Protein AF-A0A376UAJ8-F1 (afdb_monomer)

Structure (mmCIF, N/CA/C/O backbone):
data_AF-A0A376UAJ8-F1
#
_entry.id   AF-A0A376UAJ8-F1
#
loop_
_atom_site.group_PDB
_atom_site.id
_atom_site.type_symbol
_atom_site.label_atom_id
_atom_site.label_alt_id
_at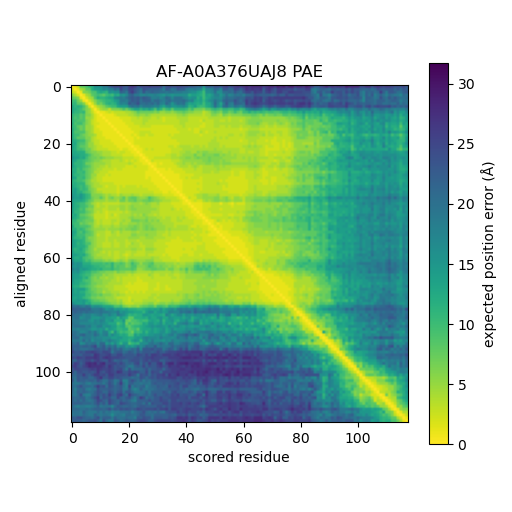om_site.label_comp_id
_atom_site.label_asym_id
_atom_site.label_entity_id
_atom_site.label_seq_id
_atom_site.pdbx_PDB_ins_code
_atom_site.Cartn_x
_atom_site.Cartn_y
_atom_site.Cartn_z
_atom_site.occupancy
_atom_site.B_iso_or_equiv
_atom_site.auth_seq_id
_atom_site.auth_comp_id
_atom_site.auth_asym_id
_atom_site.auth_atom_id
_atom_site.pdbx_PDB_model_num
ATOM 1 N N . MET A 1 1 ? 12.108 -5.835 29.424 1.00 43.59 1 MET A N 1
ATOM 2 C CA . MET A 1 1 ? 11.947 -4.917 28.278 1.00 43.59 1 MET A CA 1
ATOM 3 C C . MET A 1 1 ? 11.762 -5.773 27.038 1.00 43.59 1 MET A C 1
ATOM 5 O O . MET A 1 1 ? 12.721 -6.396 26.606 1.00 43.59 1 MET A O 1
ATOM 9 N N . THR A 1 2 ? 10.532 -5.913 26.546 1.00 51.00 2 THR A N 1
ATOM 10 C CA . THR A 1 2 ? 10.246 -6.609 25.284 1.00 51.00 2 THR A CA 1
ATOM 11 C C . THR A 1 2 ? 10.736 -5.750 24.121 1.00 51.00 2 THR A C 1
ATOM 13 O O . THR A 1 2 ? 10.538 -4.535 24.104 1.00 51.00 2 THR A O 1
ATOM 16 N N . HIS A 1 3 ? 11.453 -6.364 23.182 1.00 58.31 3 HIS A N 1
ATOM 17 C CA . HIS A 1 3 ? 11.981 -5.677 22.005 1.00 58.31 3 HIS A CA 1
ATOM 18 C C . HIS A 1 3 ? 10.817 -5.189 21.125 1.00 58.31 3 HIS A C 1
ATOM 20 O O . HIS A 1 3 ? 9.810 -5.885 21.029 1.00 58.31 3 HIS A O 1
ATOM 26 N N . PHE A 1 4 ? 10.931 -4.031 20.463 1.00 59.00 4 PHE A N 1
ATOM 27 C CA . PHE A 1 4 ? 9.814 -3.448 19.694 1.00 59.00 4 PHE A CA 1
ATOM 28 C C . PHE A 1 4 ? 9.286 -4.390 18.592 1.00 59.00 4 PHE A C 1
ATOM 30 O O . PHE A 1 4 ? 8.098 -4.414 18.301 1.00 59.00 4 PHE A O 1
ATOM 37 N N . SER A 1 5 ? 10.157 -5.240 18.039 1.00 58.47 5 SER A N 1
ATOM 38 C CA . SER A 1 5 ? 9.786 -6.257 17.045 1.00 58.47 5 SER A CA 1
ATOM 39 C C . SER A 1 5 ? 8.987 -7.439 17.615 1.00 58.47 5 SER A C 1
ATOM 41 O O . SER A 1 5 ? 8.560 -8.297 16.849 1.00 58.47 5 SER A O 1
ATOM 43 N N . GLN A 1 6 ? 8.869 -7.537 18.942 1.00 55.03 6 GLN A N 1
ATOM 44 C CA . GLN A 1 6 ? 8.056 -8.523 19.665 1.00 55.03 6 GLN A CA 1
ATOM 45 C C . GLN A 1 6 ? 6.766 -7.908 20.223 1.00 55.03 6 GLN A C 1
ATOM 47 O O . GLN A 1 6 ? 6.043 -8.586 20.945 1.00 55.03 6 GLN A O 1
ATOM 52 N N . GLN A 1 7 ? 6.495 -6.632 19.934 1.00 56.50 7 GLN A N 1
ATOM 53 C CA . GLN A 1 7 ? 5.205 -6.027 20.243 1.00 56.50 7 GLN A CA 1
ATOM 54 C C . GLN A 1 7 ? 4.160 -6.543 19.252 1.00 56.50 7 GLN A C 1
ATOM 56 O O . GLN A 1 7 ? 4.464 -6.781 18.075 1.00 56.50 7 GLN A O 1
ATOM 61 N N . ASP A 1 8 ? 2.953 -6.760 19.764 1.00 63.88 8 ASP A N 1
ATOM 62 C CA . ASP A 1 8 ? 1.865 -7.425 19.059 1.00 63.88 8 ASP A CA 1
ATOM 63 C C . ASP A 1 8 ? 1.623 -6.797 17.677 1.00 63.88 8 ASP A C 1
ATOM 65 O O . ASP A 1 8 ? 1.594 -5.580 17.507 1.00 63.88 8 ASP A O 1
ATOM 69 N N . ASN A 1 9 ? 1.501 -7.658 16.666 1.00 71.81 9 ASN A N 1
ATOM 70 C CA . ASN A 1 9 ? 1.192 -7.333 15.269 1.00 71.81 9 ASN A CA 1
ATOM 71 C C . ASN A 1 9 ? 2.216 -6.512 14.461 1.00 71.81 9 ASN A C 1
ATOM 73 O O . ASN A 1 9 ? 1.936 -6.206 13.300 1.00 71.81 9 ASN A O 1
ATOM 77 N N . PHE A 1 10 ? 3.433 -6.247 14.959 1.00 75.44 10 PHE A N 1
ATOM 78 C CA . PHE A 1 10 ? 4.470 -5.581 14.146 1.00 75.44 10 PHE A CA 1
ATOM 79 C C . PHE A 1 10 ? 4.778 -6.333 12.838 1.00 75.44 10 PHE A C 1
ATOM 81 O O . PHE A 1 10 ? 4.844 -5.738 11.762 1.00 75.44 10 PHE A O 1
ATOM 88 N N . SER A 1 11 ? 4.938 -7.658 12.910 1.00 78.81 11 SER A N 1
ATOM 89 C CA . SER A 1 11 ? 5.218 -8.492 11.735 1.00 78.81 11 SER A CA 1
ATOM 90 C C . SER A 1 11 ? 4.059 -8.502 10.736 1.00 78.81 11 SER A C 1
ATOM 92 O O . SER A 1 11 ? 4.295 -8.553 9.531 1.00 78.81 11 SER A O 1
ATOM 94 N N . VAL A 1 12 ? 2.819 -8.418 11.222 1.00 83.38 12 VAL A N 1
ATOM 95 C CA . VAL A 1 12 ? 1.616 -8.338 10.388 1.00 83.38 12 VAL A CA 1
ATOM 96 C C . VAL A 1 12 ? 1.590 -7.000 9.660 1.00 83.38 12 VAL A C 1
ATOM 98 O O . VAL A 1 12 ? 1.544 -6.990 8.433 1.00 83.38 12 VAL A O 1
ATOM 101 N N . ALA A 1 13 ? 1.734 -5.887 10.385 1.00 84.94 13 ALA A N 1
ATOM 102 C CA . ALA A 1 13 ? 1.772 -4.551 9.795 1.00 84.94 13 ALA A CA 1
ATOM 103 C C . ALA A 1 13 ? 2.893 -4.418 8.749 1.00 84.94 13 ALA A C 1
ATOM 105 O O . ALA A 1 13 ? 2.662 -3.928 7.646 1.00 84.94 13 ALA A O 1
ATOM 106 N N . ALA A 1 14 ? 4.091 -4.935 9.046 1.00 81.69 14 ALA A N 1
ATOM 107 C CA . ALA A 1 14 ? 5.214 -4.920 8.111 1.00 81.69 14 ALA A CA 1
ATOM 108 C C . ALA A 1 14 ? 4.939 -5.736 6.837 1.00 81.69 14 ALA A C 1
ATOM 110 O O . ALA A 1 14 ? 5.307 -5.307 5.745 1.00 81.69 14 ALA A O 1
ATOM 111 N N . ARG A 1 15 ? 4.280 -6.897 6.951 1.00 84.81 15 ARG A N 1
ATOM 112 C CA . ARG A 1 15 ? 3.907 -7.723 5.792 1.00 84.81 15 ARG A CA 1
ATOM 113 C C . ARG A 1 15 ? 2.824 -7.066 4.946 1.00 84.81 15 ARG A C 1
ATOM 115 O O . ARG A 1 15 ? 2.937 -7.099 3.727 1.00 84.81 15 ARG A O 1
ATOM 122 N N . VAL A 1 16 ? 1.813 -6.469 5.578 1.00 87.44 16 VAL A N 1
ATOM 123 C CA . VAL A 1 16 ? 0.732 -5.766 4.874 1.00 87.44 16 VAL A CA 1
ATOM 124 C C . VAL A 1 16 ? 1.295 -4.576 4.102 1.00 87.44 16 VAL A C 1
ATOM 126 O O . VAL A 1 16 ? 1.092 -4.484 2.895 1.00 87.44 16 VAL A O 1
ATOM 129 N N . LEU A 1 17 ? 2.077 -3.719 4.764 1.00 86.62 17 LEU A N 1
ATOM 130 C CA . LEU A 1 17 ? 2.735 -2.588 4.107 1.00 86.62 17 LEU A CA 1
ATOM 131 C C . LEU A 1 17 ? 3.691 -3.060 3.007 1.00 86.62 17 LEU A C 1
ATOM 133 O O . LEU A 1 17 ? 3.649 -2.545 1.897 1.00 86.62 17 LEU A O 1
ATOM 137 N N . GLY A 1 18 ? 4.517 -4.071 3.278 1.00 85.00 18 GLY A N 1
ATOM 138 C CA . GLY A 1 18 ? 5.445 -4.611 2.286 1.00 85.00 18 GLY A CA 1
ATOM 139 C C . GLY A 1 18 ? 4.737 -5.125 1.033 1.00 85.00 18 GLY A C 1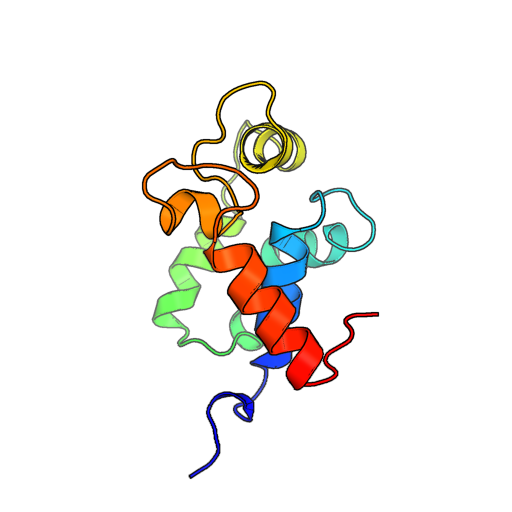
ATOM 140 O O . GLY A 1 18 ? 5.169 -4.825 -0.074 1.00 85.00 18 GLY A O 1
ATOM 141 N N . ALA A 1 19 ? 3.627 -5.847 1.194 1.00 86.69 19 ALA A N 1
ATOM 142 C CA . ALA A 1 19 ? 2.853 -6.355 0.068 1.00 86.69 19 ALA A CA 1
ATOM 143 C C . ALA A 1 19 ? 2.207 -5.226 -0.748 1.00 86.69 19 ALA A C 1
ATOM 145 O O . ALA A 1 19 ? 2.303 -5.241 -1.971 1.00 86.69 19 ALA A O 1
ATOM 146 N N . LEU A 1 20 ? 1.620 -4.223 -0.087 1.00 86.75 20 LEU A N 1
ATOM 147 C CA . LEU A 1 20 ? 0.959 -3.092 -0.750 1.00 86.75 20 LEU A CA 1
ATOM 148 C C . LEU A 1 20 ? 1.920 -2.172 -1.506 1.00 86.75 20 LEU A C 1
ATOM 150 O O . LEU A 1 20 ? 1.493 -1.504 -2.437 1.00 86.75 20 LEU A O 1
ATOM 154 N N . PHE A 1 21 ? 3.193 -2.117 -1.106 1.00 84.12 21 PHE A N 1
ATOM 155 C CA . PHE A 1 21 ? 4.234 -1.344 -1.794 1.00 84.12 21 PHE A CA 1
ATOM 156 C C . PHE A 1 21 ? 5.013 -2.153 -2.838 1.00 84.12 21 PHE A C 1
ATOM 158 O O . PHE A 1 21 ? 5.767 -1.564 -3.610 1.00 84.12 21 PHE A O 1
ATOM 165 N N . TYR A 1 22 ? 4.868 -3.482 -2.865 1.00 83.94 22 TYR A N 1
ATOM 166 C CA . TYR A 1 22 ? 5.604 -4.354 -3.785 1.00 83.94 22 TYR A CA 1
ATOM 167 C C . TYR A 1 22 ? 4.733 -4.910 -4.915 1.00 83.94 22 TYR A C 1
ATOM 169 O O . TYR A 1 22 ? 5.177 -4.972 -6.060 1.00 83.94 22 TYR A O 1
ATOM 177 N N . TYR A 1 23 ? 3.496 -5.299 -4.610 1.00 85.75 23 TYR A N 1
ATOM 178 C CA . TYR A 1 23 ? 2.587 -5.907 -5.573 1.00 85.75 23 TYR A CA 1
ATOM 179 C C . TYR A 1 23 ? 1.538 -4.911 -6.065 1.00 85.75 23 TYR A C 1
ATOM 181 O O . TYR A 1 23 ? 1.037 -4.083 -5.308 1.00 85.75 23 TYR A O 1
ATOM 189 N N . ALA A 1 24 ? 1.152 -5.048 -7.336 1.00 86.31 24 ALA A N 1
ATOM 190 C CA . ALA A 1 24 ? 0.057 -4.272 -7.905 1.00 86.31 24 ALA A CA 1
ATOM 191 C C . ALA A 1 24 ? -1.248 -4.516 -7.123 1.00 86.31 24 ALA A C 1
ATOM 193 O O . ALA A 1 24 ? -1.502 -5.653 -6.725 1.00 86.31 24 ALA A O 1
ATOM 194 N N . PRO A 1 25 ? -2.115 -3.506 -6.948 1.00 86.75 25 PRO A N 1
ATOM 195 C CA . PRO A 1 25 ? -3.318 -3.619 -6.11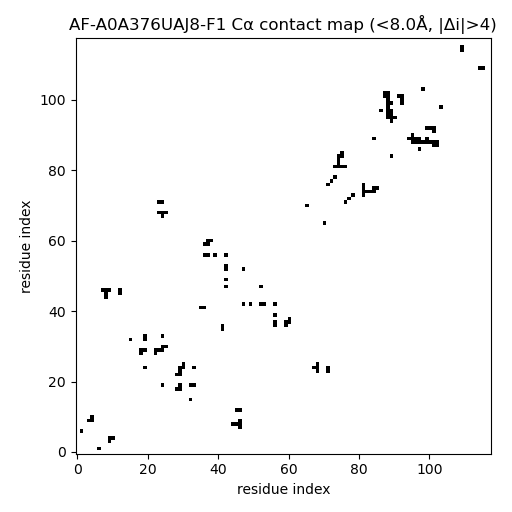8 1.00 86.75 25 PRO A CA 1
ATOM 196 C C . PRO A 1 25 ? -4.334 -4.655 -6.627 1.00 86.75 25 PRO A C 1
ATOM 198 O O . PRO A 1 25 ? -5.159 -5.120 -5.852 1.00 86.75 25 PRO A O 1
ATOM 201 N N . GLU A 1 26 ? -4.262 -5.044 -7.903 1.00 87.31 26 GLU A N 1
ATOM 202 C CA . GLU A 1 26 ? -5.110 -6.082 -8.517 1.00 87.31 26 GLU A CA 1
ATOM 203 C C . GLU A 1 26 ? -4.483 -7.488 -8.486 1.00 87.31 26 GLU A C 1
ATOM 205 O O . GLU A 1 26 ? -5.072 -8.452 -8.973 1.00 87.31 26 GLU A O 1
ATOM 210 N N . SER A 1 27 ? -3.278 -7.624 -7.931 1.00 88.06 27 SER A N 1
ATOM 211 C CA . SER A 1 27 ? -2.623 -8.923 -7.755 1.00 88.06 27 SER A CA 1
ATOM 212 C C . SER A 1 27 ? -3.349 -9.788 -6.721 1.00 88.06 27 SER A C 1
ATOM 214 O O . SER A 1 27 ? -4.043 -9.282 -5.835 1.00 88.06 27 SER A O 1
ATOM 216 N N . ALA A 1 28 ? -3.146 -11.105 -6.795 1.00 87.69 28 ALA A N 1
ATOM 217 C CA . ALA A 1 28 ? -3.724 -12.044 -5.835 1.00 87.69 28 ALA A CA 1
ATOM 218 C C . ALA A 1 28 ? -3.234 -11.780 -4.398 1.00 87.69 28 ALA A C 1
ATOM 220 O O . ALA A 1 28 ? -3.947 -12.050 -3.433 1.00 87.69 28 ALA A O 1
ATOM 221 N N . GLU A 1 29 ? -2.027 -11.235 -4.263 1.00 85.88 29 GLU A N 1
ATOM 222 C CA . GLU A 1 29 ? -1.359 -10.954 -3.002 1.00 85.88 29 GLU A CA 1
ATOM 223 C C . GLU A 1 29 ? -1.861 -9.658 -2.346 1.00 85.88 29 GLU A C 1
ATOM 225 O O . GLU A 1 29 ? -2.025 -9.622 -1.125 1.00 85.88 29 GLU A O 1
ATOM 230 N N . ALA A 1 30 ? -2.113 -8.599 -3.128 1.00 88.44 30 ALA A N 1
ATOM 231 C CA . ALA A 1 30 ? -2.491 -7.285 -2.598 1.00 88.44 30 ALA A CA 1
ATOM 232 C C . ALA A 1 30 ? -4.000 -7.011 -2.614 1.00 88.44 30 ALA A C 1
ATOM 234 O O . ALA A 1 30 ? -4.477 -6.310 -1.723 1.00 88.44 30 ALA A O 1
ATOM 235 N N . ALA A 1 31 ? -4.770 -7.570 -3.553 1.00 88.62 31 ALA A N 1
ATOM 236 C CA . ALA A 1 31 ? -6.204 -7.282 -3.663 1.00 88.62 31 ALA A CA 1
ATOM 237 C C . ALA A 1 31 ? -6.998 -7.551 -2.364 1.00 88.62 31 ALA A C 1
ATOM 239 O O . ALA A 1 31 ? -7.800 -6.695 -1.976 1.00 88.62 31 ALA A O 1
ATOM 240 N N . PRO A 1 32 ? -6.759 -8.654 -1.618 1.00 90.00 32 PRO A N 1
ATOM 241 C CA . PRO A 1 32 ? -7.427 -8.872 -0.334 1.00 90.00 32 PRO A CA 1
ATOM 242 C C . PRO A 1 32 ? -7.048 -7.823 0.719 1.00 90.00 32 PRO A C 1
ATOM 244 O O . PRO A 1 32 ? -7.876 -7.445 1.542 1.00 90.00 32 PRO A O 1
ATOM 247 N N . LEU A 1 33 ? -5.804 -7.337 0.690 1.00 89.25 33 LEU A N 1
ATOM 248 C CA . LEU A 1 33 ? -5.312 -6.327 1.627 1.00 89.25 33 LEU A CA 1
ATOM 249 C C . LEU A 1 33 ? -5.920 -4.956 1.334 1.00 89.25 33 LEU A C 1
ATOM 251 O O . LEU A 1 33 ? -6.334 -4.267 2.262 1.00 89.25 33 LEU A O 1
ATOM 255 N N . VAL A 1 34 ? -6.021 -4.591 0.052 1.00 89.44 34 VAL A N 1
ATOM 256 C CA . VAL A 1 34 ? -6.710 -3.370 -0.383 1.00 89.44 34 VAL A CA 1
ATOM 257 C C . VAL A 1 34 ? -8.159 -3.397 0.102 1.00 89.44 34 VAL A C 1
ATOM 259 O O . VAL A 1 34 ? -8.593 -2.445 0.738 1.00 89.44 34 VAL A O 1
ATOM 262 N N . ALA A 1 35 ? -8.871 -4.512 -0.098 1.00 90.12 35 ALA A N 1
ATOM 263 C CA . ALA A 1 35 ? -10.261 -4.656 0.336 1.00 90.12 35 ALA A CA 1
ATOM 264 C C . ALA A 1 35 ? -10.442 -4.468 1.855 1.00 90.12 35 ALA A C 1
ATOM 266 O O . ALA A 1 35 ? -11.390 -3.809 2.291 1.00 90.12 35 ALA A O 1
ATOM 267 N N . VAL A 1 36 ? -9.524 -5.014 2.662 1.00 91.06 36 VAL A N 1
ATOM 268 C CA . VAL A 1 36 ? -9.539 -4.859 4.125 1.00 91.06 36 VAL A CA 1
ATOM 269 C C . VAL A 1 36 ? -9.296 -3.407 4.538 1.00 91.06 36 VAL A C 1
ATOM 271 O O . VAL A 1 36 ? -10.014 -2.907 5.397 1.00 91.06 36 VAL A O 1
ATOM 274 N N . LEU A 1 37 ? -8.338 -2.711 3.918 1.00 88.88 37 LEU A N 1
ATOM 275 C CA . LEU A 1 37 ? -8.025 -1.315 4.254 1.00 88.88 37 LEU A CA 1
ATOM 276 C C . LEU A 1 37 ? -9.105 -0.321 3.811 1.00 88.88 37 LEU A C 1
ATOM 278 O O . LEU A 1 37 ? -9.248 0.739 4.415 1.00 88.88 37 LEU A O 1
ATOM 282 N N . THR A 1 38 ? -9.878 -0.665 2.780 1.00 89.44 38 THR A N 1
ATOM 283 C CA . THR A 1 38 ? -11.054 0.105 2.347 1.00 89.44 38 THR A CA 1
ATOM 284 C C . THR A 1 38 ? -12.327 -0.238 3.128 1.00 89.44 38 THR A C 1
ATOM 286 O O . THR A 1 38 ? -13.372 0.346 2.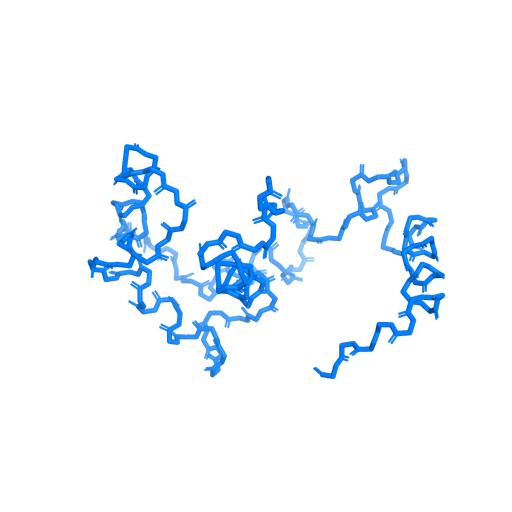865 1.00 89.44 38 THR A O 1
ATOM 289 N N . SER A 1 39 ? -12.267 -1.196 4.056 1.00 88.69 39 SER A N 1
ATOM 290 C CA . SER A 1 39 ? -13.380 -1.565 4.942 1.00 88.69 39 SER A CA 1
ATOM 291 C C . SER A 1 39 ? -13.188 -0.956 6.335 1.00 88.69 39 SER A C 1
ATOM 293 O O . SER A 1 39 ? -12.109 -0.466 6.652 1.00 88.69 39 SER A O 1
ATOM 295 N N . ASP A 1 40 ? -14.217 -0.990 7.180 1.00 85.44 40 ASP A N 1
ATOM 296 C CA . ASP A 1 40 ? -14.096 -0.585 8.588 1.00 85.44 40 ASP A CA 1
ATOM 297 C C . ASP A 1 40 ? -13.496 -1.713 9.450 1.00 85.44 40 ASP A C 1
ATOM 299 O O . ASP A 1 40 ? -13.740 -2.899 9.199 1.00 85.44 40 ASP A O 1
ATOM 303 N N . GLY A 1 41 ? -12.753 -1.360 10.504 1.00 85.12 41 GLY A N 1
ATOM 304 C CA . GLY A 1 41 ? -12.321 -2.286 11.556 1.00 85.12 41 GLY A CA 1
ATOM 305 C C . GLY A 1 41 ? -10.919 -2.883 11.398 1.00 85.12 41 GLY A C 1
ATOM 306 O O . GLY A 1 41 ? -10.508 -3.691 12.233 1.00 85.12 41 GLY A O 1
ATOM 307 N N . TRP A 1 42 ? -10.145 -2.509 10.376 1.00 87.88 42 TRP A N 1
ATOM 308 C CA . TRP A 1 42 ? -8.738 -2.930 10.274 1.00 87.88 42 TRP A CA 1
ATOM 309 C C . TRP A 1 42 ? -7.848 -2.220 11.305 1.00 87.88 42 TRP A C 1
ATOM 311 O O . TRP A 1 42 ? -6.832 -2.767 11.742 1.00 87.88 42 TRP A O 1
ATOM 321 N N . GL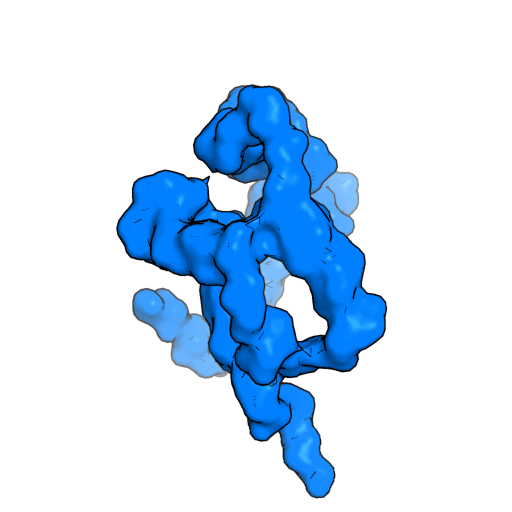U A 1 43 ? -8.251 -1.028 11.742 1.00 87.31 43 GLU A N 1
ATOM 322 C CA . GLU A 1 43 ? -7.566 -0.199 12.725 1.00 87.31 43 GLU A CA 1
ATOM 323 C C . GLU A 1 43 ? -7.424 -0.892 14.087 1.00 87.31 43 GLU A C 1
ATOM 325 O O . GLU A 1 43 ? -6.444 -0.656 14.788 1.00 87.31 43 GLU A O 1
ATOM 330 N N . THR A 1 44 ? -8.321 -1.826 14.436 1.00 85.88 44 THR A N 1
ATOM 331 C CA . THR A 1 44 ? -8.235 -2.585 15.697 1.00 85.88 44 THR A CA 1
ATOM 332 C C . THR A 1 44 ? -7.080 -3.583 15.710 1.00 85.88 44 THR A C 1
ATOM 334 O O . THR A 1 44 ? -6.648 -4.021 16.773 1.00 85.88 44 THR A O 1
ATOM 337 N N . GLN A 1 45 ? -6.613 -4.003 14.531 1.00 84.19 45 GLN A N 1
ATOM 338 C CA . GLN A 1 45 ? -5.510 -4.955 14.383 1.00 84.19 45 GLN A CA 1
ATOM 339 C C . GLN A 1 45 ? -4.168 -4.250 14.169 1.00 84.19 45 GLN A C 1
ATOM 341 O O . GLN A 1 45 ? -3.117 -4.896 14.241 1.00 84.19 45 GLN A O 1
ATOM 346 N N . TRP A 1 46 ? -4.190 -2.941 13.907 1.00 86.00 46 TRP A N 1
ATOM 347 C CA . TRP A 1 46 ? -2.999 -2.174 13.590 1.00 86.00 46 TRP A CA 1
ATOM 348 C C . TRP A 1 46 ? -2.285 -1.699 14.864 1.00 86.00 46 TRP A C 1
ATOM 350 O O . TRP A 1 46 ? -2.928 -1.162 15.763 1.00 86.00 46 TRP A O 1
ATOM 360 N N . PRO A 1 47 ? -0.949 -1.837 14.964 1.00 86.31 47 PRO A N 1
ATOM 361 C CA . PRO A 1 47 ? -0.198 -1.488 16.170 1.00 86.31 47 PRO A CA 1
ATOM 362 C C . PRO A 1 47 ? 0.077 0.027 16.272 1.00 86.31 47 PRO A C 1
ATOM 364 O O . PRO A 1 47 ? 1.216 0.447 16.471 1.00 86.31 47 PRO A O 1
ATOM 367 N N . LEU A 1 48 ? -0.948 0.868 16.091 1.00 84.94 48 LEU A N 1
ATOM 368 C CA . LEU A 1 48 ? -0.877 2.323 16.262 1.00 84.94 48 LEU A CA 1
ATOM 369 C C . LEU A 1 48 ? -2.060 2.840 17.095 1.00 84.94 48 LEU A C 1
ATOM 371 O O . LEU A 1 48 ? -3.114 2.211 17.117 1.00 84.94 48 LEU A O 1
ATOM 375 N N . PRO A 1 49 ? -1.917 3.993 17.773 1.00 87.12 49 PRO A N 1
ATOM 376 C CA . PRO A 1 49 ? -3.024 4.607 18.497 1.00 87.12 49 PRO A CA 1
ATOM 377 C C . PRO A 1 49 ? -4.182 4.973 17.562 1.00 87.12 49 PRO A C 1
ATOM 379 O O . PRO A 1 49 ? -3.961 5.513 16.477 1.00 87.12 49 PRO A O 1
ATOM 382 N N . GLU A 1 50 ? -5.416 4.782 18.029 1.00 85.25 50 GLU A N 1
ATOM 383 C CA . GLU A 1 50 ? -6.642 5.095 17.280 1.00 85.25 50 GLU A CA 1
ATOM 384 C C . GLU A 1 50 ? -6.665 6.541 16.763 1.00 85.25 50 GLU A C 1
ATOM 386 O O . GLU A 1 50 ? -7.013 6.783 15.612 1.00 85.25 50 GLU A O 1
ATOM 391 N N . ALA A 1 51 ? -6.182 7.502 17.558 1.00 87.50 51 ALA A N 1
ATOM 392 C CA . ALA A 1 51 ? -6.092 8.909 17.157 1.00 87.50 51 ALA A CA 1
ATOM 393 C C . ALA A 1 51 ? -5.245 9.140 15.888 1.00 87.50 51 ALA A C 1
ATOM 395 O O . ALA A 1 51 ? -5.474 10.104 15.161 1.00 87.50 51 ALA A O 1
ATOM 396 N N . SER A 1 52 ? -4.268 8.270 15.612 1.00 87.94 52 SER A N 1
ATOM 397 C CA . SER A 1 52 ? -3.455 8.317 14.391 1.00 87.94 52 SER A CA 1
ATOM 398 C C . SER A 1 52 ? -4.098 7.565 13.222 1.00 87.94 52 SER A C 1
ATOM 400 O O . SER A 1 52 ? -3.824 7.897 12.072 1.00 87.94 52 SER A O 1
ATOM 402 N N . LEU A 1 53 ? -4.943 6.569 13.505 1.00 87.44 53 LEU A N 1
ATOM 403 C CA . LEU A 1 53 ? -5.593 5.713 12.508 1.00 87.44 53 LEU A CA 1
ATOM 404 C C . LEU A 1 53 ? -6.930 6.278 12.015 1.00 87.44 53 LEU A C 1
ATOM 406 O O . LEU A 1 53 ? -7.236 6.147 10.836 1.00 87.44 53 LEU A O 1
ATOM 410 N N . ALA A 1 54 ? -7.686 6.970 12.867 1.00 86.69 54 ALA A N 1
ATOM 411 C CA . ALA A 1 54 ? -8.972 7.582 12.530 1.00 86.69 54 ALA A CA 1
ATOM 412 C C . ALA A 1 54 ? -8.963 8.429 11.233 1.00 86.69 54 ALA A C 1
ATOM 414 O O . ALA A 1 54 ? -9.841 8.227 10.386 1.00 86.69 54 ALA A O 1
ATOM 415 N N . PRO A 1 55 ? -7.985 9.334 10.993 1.00 90.06 55 PRO A N 1
ATOM 416 C CA . PRO A 1 55 ? -7.931 10.057 9.722 1.00 90.06 55 PRO A CA 1
ATOM 417 C C . PRO A 1 55 ? -7.580 9.145 8.537 1.00 90.06 55 PRO A C 1
ATOM 419 O O . PRO A 1 55 ? -8.024 9.403 7.421 1.00 90.06 55 PRO A O 1
ATOM 422 N N . LEU A 1 56 ? -6.811 8.074 8.763 1.00 87.94 56 LEU A N 1
ATOM 423 C CA . LEU A 1 56 ? -6.408 7.136 7.715 1.00 87.94 56 LEU A CA 1
ATOM 424 C C . LEU A 1 56 ? -7.570 6.256 7.258 1.00 87.94 56 LEU A C 1
ATOM 426 O O . LEU A 1 56 ? -7.697 6.046 6.059 1.00 87.94 56 LEU A O 1
ATOM 430 N N . VAL A 1 57 ? -8.437 5.799 8.169 1.00 88.69 57 VAL A N 1
ATOM 431 C CA . VAL A 1 57 ? -9.650 5.034 7.814 1.00 88.69 57 VAL A CA 1
ATOM 432 C C . VAL A 1 57 ? -10.491 5.822 6.808 1.00 88.69 57 VAL A C 1
ATOM 434 O O . VAL A 1 57 ? -10.797 5.332 5.723 1.00 88.69 57 VAL A O 1
ATOM 437 N N . THR A 1 58 ? -10.749 7.098 7.109 1.00 88.00 58 THR A N 1
ATOM 438 C CA . THR A 1 58 ? -11.460 8.002 6.190 1.00 88.00 58 THR A CA 1
ATOM 439 C C . THR A 1 58 ? -10.704 8.182 4.869 1.00 88.00 58 THR A C 1
ATOM 441 O O . THR A 1 58 ? -11.302 8.162 3.792 1.00 88.00 58 THR A O 1
ATOM 444 N N . ALA A 1 59 ? -9.379 8.349 4.927 1.00 88.81 59 ALA A N 1
ATOM 445 C CA . ALA A 1 59 ? -8.561 8.574 3.740 1.00 88.81 59 ALA A CA 1
ATOM 446 C C . ALA A 1 59 ? -8.547 7.362 2.792 1.00 88.81 59 ALA A C 1
ATOM 448 O O . ALA A 1 59 ? -8.642 7.547 1.583 1.00 88.81 59 ALA A O 1
ATOM 449 N N . PHE A 1 60 ? -8.486 6.135 3.319 1.00 87.44 60 PHE A N 1
ATOM 450 C CA . PHE A 1 60 ? -8.520 4.910 2.512 1.00 87.44 60 PHE A CA 1
ATOM 451 C C . PHE A 1 60 ? -9.880 4.661 1.852 1.00 87.44 60 PHE A C 1
ATOM 453 O O . PHE A 1 60 ? -9.936 4.039 0.797 1.00 87.44 60 PHE A O 1
ATOM 460 N N . GLN A 1 61 ? -10.968 5.165 2.436 1.00 88.25 61 GLN A N 1
ATOM 461 C CA . GLN A 1 61 ? -12.323 5.048 1.882 1.00 88.25 61 GLN A CA 1
ATOM 462 C C . GLN A 1 61 ? -12.711 6.207 0.956 1.00 88.25 61 GLN A C 1
ATOM 464 O O . GLN A 1 61 ? -13.776 6.188 0.333 1.00 88.25 61 GLN A O 1
ATOM 469 N N . THR A 1 62 ? -11.873 7.241 0.872 1.00 90.12 62 THR A N 1
ATOM 470 C CA . THR A 1 62 ? -12.155 8.418 0.053 1.00 90.12 62 THR A CA 1
ATOM 471 C C . THR A 1 62 ? -12.226 8.026 -1.419 1.00 90.12 62 THR A C 1
ATOM 473 O O . THR A 1 62 ? -11.275 7.483 -1.980 1.00 90.12 62 THR A O 1
ATOM 476 N N . GLN A 1 63 ? -13.357 8.325 -2.061 1.00 85.25 63 GLN A N 1
ATOM 477 C CA . GLN A 1 63 ? -13.515 8.074 -3.489 1.00 85.25 63 GLN A CA 1
ATOM 478 C C . GLN A 1 63 ? -12.585 8.980 -4.294 1.00 85.25 63 GLN A C 1
ATOM 480 O O . GLN A 1 63 ? -12.505 10.187 -4.060 1.00 85.25 63 GLN A O 1
ATOM 485 N N . CYS A 1 64 ? -11.906 8.380 -5.263 1.00 84.44 64 CYS A N 1
ATOM 486 C CA . CYS A 1 64 ? -11.044 9.063 -6.210 1.00 84.44 64 CYS A CA 1
ATOM 487 C C . CYS A 1 64 ? -11.469 8.677 -7.629 1.00 84.44 64 CYS A C 1
ATOM 489 O O . CYS A 1 64 ? -11.852 7.535 -7.875 1.00 84.44 64 CYS A O 1
ATOM 491 N N . GLU A 1 65 ? -11.376 9.625 -8.560 1.00 85.12 65 GLU A N 1
ATOM 492 C CA . GLU A 1 65 ? -11.578 9.373 -9.994 1.00 85.12 65 GLU A CA 1
ATOM 493 C C . GLU A 1 65 ? -10.498 8.429 -10.558 1.00 85.12 65 GLU A C 1
ATOM 495 O O . GLU A 1 65 ? -10.752 7.650 -11.475 1.00 85.12 65 GLU A O 1
ATOM 500 N N . GLU A 1 66 ? -9.280 8.484 -10.006 1.00 85.94 66 GLU A N 1
ATOM 501 C CA . GLU A 1 66 ? -8.180 7.588 -10.372 1.00 85.94 66 GLU A CA 1
ATOM 502 C C . GLU A 1 66 ? -8.334 6.238 -9.657 1.00 85.94 66 GLU A C 1
ATOM 504 O O . GLU A 1 66 ? -8.422 6.169 -8.430 1.00 85.94 66 GLU A O 1
ATOM 509 N N . THR A 1 67 ? -8.315 5.148 -10.426 1.00 88.75 67 THR A N 1
ATOM 510 C CA . THR A 1 67 ? -8.347 3.785 -9.875 1.00 88.75 67 THR A CA 1
ATOM 511 C C . THR A 1 67 ? -7.020 3.419 -9.206 1.00 88.75 67 THR A C 1
ATOM 513 O O . THR A 1 67 ? -5.953 3.906 -9.588 1.00 88.75 67 THR A O 1
ATOM 516 N N . HIS A 1 68 ? -7.048 2.475 -8.259 1.00 87.06 68 HIS A N 1
ATOM 517 C CA . HIS A 1 68 ? -5.831 1.983 -7.603 1.00 87.06 68 HIS A CA 1
ATOM 518 C C . HIS A 1 68 ? -4.779 1.473 -8.603 1.00 87.06 68 HIS A C 1
ATOM 520 O O . HIS A 1 68 ? -3.591 1.734 -8.427 1.00 87.06 68 HIS A O 1
ATOM 526 N N . ALA A 1 69 ? -5.195 0.791 -9.676 1.00 85.88 69 ALA A N 1
ATOM 527 C CA . ALA A 1 69 ? -4.287 0.295 -10.709 1.00 85.88 69 ALA A CA 1
ATOM 528 C C . ALA A 1 69 ? -3.601 1.431 -11.489 1.00 85.88 69 ALA A C 1
ATOM 530 O O . ALA A 1 69 ? -2.396 1.371 -11.742 1.00 85.88 69 ALA A O 1
ATOM 531 N N . GLN A 1 70 ? -4.337 2.497 -11.819 1.00 85.38 70 GLN A N 1
ATOM 532 C CA . GLN A 1 70 ? -3.774 3.684 -12.473 1.00 85.38 70 GLN A CA 1
ATOM 533 C C . GLN A 1 70 ? -2.789 4.413 -11.554 1.00 85.38 70 GLN A C 1
ATOM 535 O O . GLN A 1 70 ? -1.672 4.727 -11.977 1.00 85.38 70 GLN A O 1
ATOM 540 N N . ALA A 1 71 ? -3.156 4.594 -10.281 1.00 85.88 71 ALA A N 1
ATOM 541 C CA . ALA A 1 71 ? -2.276 5.183 -9.280 1.00 85.88 71 ALA A CA 1
ATOM 542 C C . ALA A 1 71 ? -0.994 4.351 -9.103 1.00 85.88 71 ALA A C 1
ATOM 544 O O . ALA A 1 71 ? 0.102 4.909 -9.078 1.00 85.88 71 ALA A O 1
ATOM 545 N N . TRP A 1 72 ? -1.103 3.018 -9.060 1.00 84.69 72 TRP A N 1
ATOM 546 C CA . TRP A 1 72 ? 0.042 2.109 -8.978 1.00 84.69 72 TRP A CA 1
ATOM 547 C C . TRP A 1 72 ? 0.981 2.239 -10.180 1.00 84.69 72 TRP A C 1
ATOM 549 O O . TRP A 1 72 ? 2.189 2.411 -10.009 1.00 84.69 72 TRP A O 1
ATOM 559 N N . GLN A 1 73 ? 0.435 2.225 -11.398 1.00 82.62 73 GLN A N 1
ATOM 560 C CA . GLN A 1 73 ? 1.215 2.393 -12.625 1.00 82.62 73 GLN A CA 1
ATOM 561 C C . GLN A 1 73 ? 1.998 3.715 -12.608 1.00 82.62 73 GLN A C 1
ATOM 563 O O . GLN A 1 73 ? 3.187 3.751 -12.931 1.00 82.62 73 GLN A O 1
ATOM 568 N N . ARG A 1 74 ? 1.348 4.804 -12.184 1.00 81.19 74 ARG A N 1
ATOM 569 C CA . ARG A 1 74 ? 1.949 6.139 -12.095 1.00 81.19 74 ARG A CA 1
ATOM 570 C C . ARG A 1 74 ? 3.020 6.243 -11.005 1.00 81.19 74 ARG A C 1
ATOM 572 O O . ARG A 1 74 ? 4.018 6.931 -11.209 1.00 81.19 74 ARG A O 1
ATOM 579 N N . LEU A 1 75 ? 2.806 5.607 -9.854 1.00 78.00 75 LEU A N 1
ATOM 580 C CA . LEU A 1 75 ? 3.674 5.724 -8.679 1.00 78.00 75 LEU A CA 1
ATOM 581 C C . LEU A 1 75 ? 4.868 4.765 -8.696 1.00 78.00 75 LEU A C 1
ATOM 583 O O . LEU A 1 75 ? 5.936 5.145 -8.218 1.00 78.00 75 LEU A O 1
ATOM 587 N N . PHE A 1 76 ? 4.704 3.558 -9.244 1.00 77.06 76 PHE A N 1
ATOM 588 C CA . PHE A 1 76 ? 5.683 2.474 -9.096 1.00 77.06 76 PHE A CA 1
ATOM 589 C C . PHE A 1 76 ? 6.234 1.922 -10.412 1.00 77.06 76 PHE A C 1
ATOM 591 O O . PHE A 1 76 ? 7.297 1.304 -10.395 1.00 77.06 76 PHE A O 1
ATOM 598 N N . VAL A 1 77 ? 5.559 2.135 -11.547 1.00 78.88 77 VAL A N 1
ATOM 599 C CA . VAL A 1 77 ? 5.966 1.531 -12.831 1.00 78.88 77 VAL A CA 1
ATOM 600 C C . VAL A 1 77 ? 6.559 2.557 -13.796 1.00 78.88 77 VAL A C 1
ATOM 602 O O . VAL A 1 77 ? 7.585 2.294 -14.418 1.00 78.88 77 VAL A O 1
ATOM 605 N N . GLY A 1 78 ? 5.948 3.736 -13.918 1.00 66.56 78 GLY A N 1
ATOM 606 C CA . GLY A 1 78 ? 6.303 4.709 -14.954 1.00 66.56 78 GLY A CA 1
ATOM 607 C C . GLY A 1 78 ? 5.474 4.514 -16.233 1.00 66.56 78 GLY A C 1
ATOM 608 O O . GLY A 1 78 ? 4.589 3.653 -16.292 1.00 66.56 78 GLY A O 1
ATOM 609 N N . PRO A 1 79 ? 5.672 5.383 -17.241 1.00 58.12 79 PRO A N 1
ATOM 610 C CA . PRO A 1 79 ? 6.931 5.418 -18.004 1.00 58.12 79 PRO A CA 1
ATOM 611 C C . PRO A 1 79 ? 7.820 6.651 -17.763 1.00 58.12 79 PRO A C 1
ATOM 613 O O . PRO A 1 79 ? 8.907 6.743 -18.327 1.00 58.12 79 PRO A O 1
ATOM 616 N N . TRP A 1 80 ? 7.364 7.604 -16.949 1.00 60.78 80 TRP A N 1
ATOM 617 C CA . TRP A 1 80 ? 8.101 8.823 -16.597 1.00 60.78 80 TRP A CA 1
ATOM 618 C C . TRP A 1 80 ? 8.835 8.664 -15.261 1.00 60.78 80 TRP A C 1
ATOM 620 O O . TRP A 1 80 ? 8.663 7.659 -14.572 1.00 60.78 80 TRP A O 1
ATOM 630 N N . ALA A 1 81 ? 9.642 9.661 -14.885 1.00 62.31 81 ALA A N 1
ATOM 631 C CA . ALA A 1 81 ? 10.291 9.687 -13.578 1.00 62.31 81 ALA A CA 1
ATOM 632 C C . ALA A 1 81 ? 9.249 9.513 -12.462 1.00 62.31 81 ALA A C 1
ATOM 634 O O . ALA A 1 81 ? 8.268 10.258 -12.394 1.00 62.31 81 ALA A O 1
ATOM 635 N N . LEU A 1 82 ? 9.459 8.509 -11.610 1.00 66.25 82 LEU A N 1
ATOM 636 C CA . LEU A 1 82 ? 8.559 8.235 -10.498 1.00 66.25 82 LEU A CA 1
ATOM 637 C C . LEU A 1 82 ? 8.633 9.397 -9.497 1.00 66.25 82 LEU A C 1
ATOM 639 O O . LEU A 1 82 ? 9.736 9.839 -9.169 1.00 66.25 82 LEU A O 1
ATOM 643 N N . PRO A 1 83 ? 7.493 9.875 -8.970 1.00 67.81 83 PRO A N 1
ATOM 644 C CA . PRO A 1 83 ? 7.479 10.980 -8.011 1.00 67.81 83 PRO A CA 1
ATOM 645 C C . PRO A 1 83 ? 8.175 10.617 -6.692 1.00 67.81 83 PRO A C 1
ATOM 647 O O . PRO A 1 83 ? 8.713 11.491 -6.020 1.00 67.81 83 PRO A O 1
ATOM 650 N N . SER A 1 84 ? 8.174 9.332 -6.327 1.00 66.88 84 SER A N 1
ATOM 651 C CA . SER A 1 84 ? 8.907 8.808 -5.179 1.00 66.88 84 SER A CA 1
ATOM 652 C C . SER A 1 84 ? 9.417 7.398 -5.498 1.00 66.88 84 SER A C 1
ATOM 654 O O . SER A 1 84 ? 8.675 6.428 -5.340 1.00 66.88 84 SER A O 1
ATOM 656 N N . PRO A 1 85 ? 10.651 7.254 -6.012 1.00 61.47 85 PRO A N 1
ATOM 657 C CA . PRO A 1 85 ? 11.194 5.951 -6.377 1.00 61.47 85 PRO A CA 1
ATOM 658 C C . PRO A 1 85 ? 11.313 5.052 -5.131 1.00 61.47 85 PRO A C 1
ATOM 660 O O . PRO A 1 85 ? 11.932 5.466 -4.148 1.00 61.47 85 PRO A O 1
ATOM 663 N N . PRO A 1 86 ? 10.772 3.819 -5.136 1.00 64.12 86 PRO A N 1
ATOM 664 C CA . PRO A 1 86 ? 10.731 2.953 -3.949 1.00 64.12 86 PRO A CA 1
ATOM 665 C C . PRO A 1 86 ? 12.096 2.346 -3.573 1.00 64.12 86 PRO A C 1
ATOM 667 O O . PRO A 1 86 ? 12.190 1.525 -2.660 1.00 64.12 86 PRO A O 1
ATOM 670 N N . TRP A 1 87 ? 13.173 2.723 -4.264 1.00 61.75 87 TRP A N 1
ATOM 671 C CA . TRP A 1 87 ? 14.514 2.212 -4.006 1.00 61.75 87 TRP A CA 1
ATOM 672 C C . TRP A 1 87 ? 15.286 3.170 -3.109 1.00 61.75 87 TRP A C 1
ATOM 674 O O . TRP A 1 87 ? 15.562 4.306 -3.485 1.00 61.75 87 TRP A O 1
ATOM 684 N N . GLY A 1 88 ? 15.706 2.682 -1.939 1.00 58.84 88 GLY A N 1
ATOM 685 C CA . GLY A 1 88 ? 16.491 3.466 -0.981 1.00 58.84 88 GLY A CA 1
ATOM 686 C C . GLY A 1 88 ? 17.770 4.072 -1.572 1.00 58.84 88 GLY A C 1
ATOM 687 O O . GLY A 1 88 ? 18.189 5.136 -1.129 1.00 58.84 88 GLY A O 1
ATOM 688 N N . SER A 1 89 ? 18.351 3.461 -2.613 1.00 50.19 89 SER A N 1
ATOM 689 C CA . SER A 1 89 ? 19.526 4.011 -3.301 1.00 50.19 89 SER A CA 1
ATOM 690 C C . SER A 1 89 ? 19.242 5.339 -4.001 1.00 50.19 89 SER A C 1
ATOM 692 O O . SER A 1 89 ? 20.132 6.171 -4.079 1.00 50.19 89 SER A O 1
ATOM 694 N N . VAL A 1 90 ? 18.008 5.597 -4.440 1.00 55.53 90 VAL A N 1
ATOM 695 C CA . VAL A 1 90 ? 17.659 6.868 -5.092 1.00 55.53 90 VAL A CA 1
ATOM 696 C C . VAL A 1 90 ? 17.685 8.044 -4.108 1.00 55.53 90 VAL A C 1
ATOM 698 O O . VAL A 1 90 ? 17.966 9.175 -4.500 1.00 55.53 90 VAL A O 1
ATOM 701 N N . TRP A 1 91 ? 17.445 7.766 -2.826 1.00 55.91 91 TRP A N 1
ATOM 702 C CA . TRP A 1 91 ? 17.417 8.759 -1.750 1.00 55.91 91 TRP A CA 1
ATOM 703 C C . TRP A 1 91 ? 18.745 8.881 -1.003 1.00 55.91 91 TRP A C 1
ATOM 705 O O . TRP A 1 91 ? 19.046 9.934 -0.447 1.00 55.91 91 TRP A O 1
ATOM 715 N N . LEU A 1 92 ? 19.514 7.790 -0.948 1.00 51.97 92 LEU A N 1
ATOM 716 C CA . LEU A 1 92 ? 20.764 7.706 -0.191 1.00 51.97 92 LEU A CA 1
ATOM 717 C C . LEU A 1 92 ? 22.006 7.931 -1.052 1.00 51.97 92 LEU A C 1
ATOM 719 O O . LEU A 1 92 ? 23.059 8.247 -0.503 1.00 51.97 92 LEU A O 1
ATOM 723 N N . ASP A 1 93 ? 21.901 7.760 -2.369 1.00 46.66 93 ASP A N 1
ATOM 724 C CA . ASP A 1 93 ? 22.998 8.009 -3.293 1.00 46.66 93 ASP A CA 1
ATOM 725 C C . ASP A 1 93 ? 22.891 9.414 -3.894 1.00 46.66 93 ASP A C 1
ATOM 727 O O . ASP A 1 93 ? 21.820 9.857 -4.317 1.00 46.66 93 ASP A O 1
ATOM 731 N N . ARG A 1 94 ? 24.019 10.127 -3.943 1.00 47.22 94 ARG A N 1
ATOM 732 C CA . ARG A 1 94 ? 24.097 11.507 -4.444 1.00 47.22 94 ARG A CA 1
ATOM 733 C C . ARG A 1 94 ? 23.801 11.586 -5.944 1.00 47.22 94 ARG A C 1
ATOM 735 O O . ARG A 1 94 ? 23.471 12.660 -6.439 1.00 47.22 94 ARG A O 1
ATOM 742 N N . GLU A 1 95 ? 23.911 10.460 -6.642 1.00 50.88 95 GLU A N 1
ATOM 743 C CA . GLU A 1 95 ? 23.653 10.339 -8.077 1.00 50.88 95 GLU A CA 1
ATOM 744 C C . GLU A 1 95 ? 22.241 9.816 -8.408 1.00 50.88 95 GLU A C 1
ATOM 746 O O . GLU A 1 95 ? 21.897 9.699 -9.582 1.00 50.88 95 GLU A O 1
ATOM 751 N N . SER A 1 96 ? 21.395 9.537 -7.403 1.00 48.28 96 SER A N 1
ATOM 752 C CA . SER A 1 96 ? 20.006 9.072 -7.585 1.00 48.28 96 SER A CA 1
ATOM 753 C C . SER A 1 96 ? 19.862 7.866 -8.532 1.00 48.28 96 SER A C 1
ATOM 755 O O . SER A 1 96 ? 18.868 7.734 -9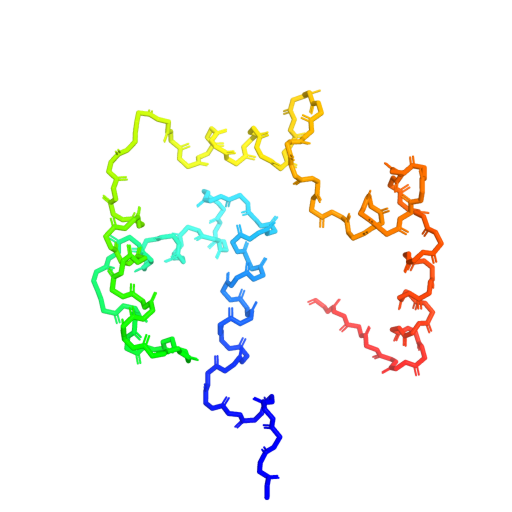.251 1.00 48.28 96 SER A O 1
ATOM 757 N N . VAL A 1 97 ? 20.849 6.964 -8.530 1.00 49.25 97 VAL A N 1
ATOM 758 C CA . VAL A 1 97 ? 20.900 5.795 -9.420 1.00 49.25 97 VAL A CA 1
ATOM 759 C C . VAL A 1 97 ? 20.264 4.560 -8.770 1.00 49.25 97 VAL A C 1
ATOM 761 O O . VAL A 1 97 ? 20.352 4.315 -7.559 1.00 49.25 97 VAL A O 1
ATOM 764 N N . LEU A 1 98 ? 19.633 3.729 -9.599 1.00 44.28 98 LEU A N 1
ATOM 765 C CA . LEU A 1 98 ? 19.299 2.348 -9.253 1.00 44.28 98 LEU A CA 1
ATOM 766 C C . LEU A 1 98 ? 20.607 1.557 -9.059 1.00 44.28 98 LEU A C 1
ATOM 768 O O . LEU A 1 98 ? 21.458 1.581 -9.941 1.00 44.28 98 LEU A O 1
ATOM 772 N N . PHE A 1 99 ? 20.741 0.845 -7.931 1.00 46.50 99 PHE A N 1
ATOM 773 C CA . PHE A 1 99 ? 21.930 0.053 -7.541 1.00 46.50 99 PHE A CA 1
ATOM 774 C C . PHE A 1 99 ? 23.176 0.845 -7.097 1.00 46.50 99 PHE A C 1
ATOM 776 O O . PHE A 1 99 ? 24.303 0.432 -7.360 1.00 46.50 99 PHE A O 1
ATOM 783 N N . GLY A 1 100 ? 22.978 1.941 -6.364 1.00 52.91 100 GLY A N 1
ATOM 784 C CA . GLY A 1 100 ? 24.059 2.658 -5.673 1.00 52.91 100 GLY A CA 1
ATOM 785 C C . GLY A 1 100 ? 24.765 1.857 -4.564 1.00 52.91 100 GLY A C 1
ATOM 786 O O . GLY A 1 100 ? 24.337 0.760 -4.191 1.00 52.91 100 GLY A O 1
ATOM 787 N N . ASP A 1 101 ? 25.815 2.425 -3.966 1.00 52.97 101 ASP A N 1
ATOM 788 C CA . ASP A 1 101 ? 26.677 1.760 -2.960 1.00 52.97 101 ASP A CA 1
ATOM 789 C C . ASP A 1 101 ? 25.912 1.208 -1.738 1.00 52.97 101 ASP A C 1
ATOM 791 O O . ASP A 1 101 ? 26.277 0.195 -1.128 1.00 52.97 101 ASP A O 1
ATOM 795 N N . SER A 1 102 ? 24.785 1.835 -1.402 1.00 50.41 102 SER A N 1
ATOM 796 C CA . SER A 1 102 ? 23.888 1.409 -0.324 1.00 50.41 102 SER A CA 1
ATOM 797 C C . SER A 1 102 ? 23.187 0.067 -0.609 1.00 50.41 102 SER A C 1
ATOM 799 O O . SER A 1 102 ? 22.922 -0.690 0.331 1.00 50.41 102 SER A O 1
ATOM 801 N N . HIS A 1 103 ? 22.967 -0.294 -1.880 1.00 52.28 103 HIS A N 1
ATOM 802 C CA . HIS A 1 103 ? 22.453 -1.612 -2.270 1.00 52.28 103 HIS A CA 1
ATOM 803 C C . HIS A 1 103 ? 23.474 -2.720 -1.969 1.00 52.28 103 HIS A C 1
ATOM 805 O O . HIS A 1 103 ? 23.133 -3.735 -1.358 1.00 52.28 103 HIS A O 1
ATOM 811 N N . TRP A 1 104 ? 24.747 -2.502 -2.311 1.00 51.22 104 TRP A N 1
ATOM 812 C CA . TRP A 1 104 ? 25.819 -3.469 -2.061 1.00 51.22 104 TRP A CA 1
ATOM 813 C C . TRP A 1 104 ? 26.096 -3.678 -0.571 1.00 51.22 104 TRP A C 1
ATOM 815 O O . TRP A 1 104 ? 26.315 -4.812 -0.134 1.00 51.22 104 TRP A O 1
ATOM 825 N N . HIS A 1 105 ? 26.008 -2.620 0.239 1.00 57.75 105 HIS A N 1
ATOM 826 C CA . HIS A 1 105 ? 26.124 -2.733 1.693 1.00 57.75 105 HIS A CA 1
ATOM 827 C C . HIS A 1 105 ? 24.991 -3.561 2.320 1.00 57.75 105 HIS A C 1
ATOM 829 O O . HIS A 1 105 ? 25.258 -4.394 3.193 1.00 57.75 105 HIS A O 1
ATOM 835 N N . PHE A 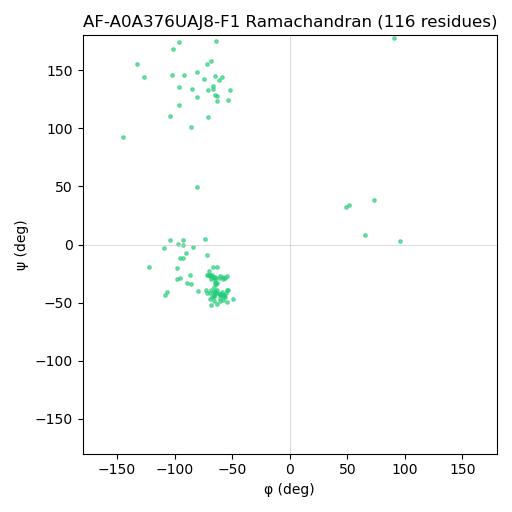1 106 ? 23.746 -3.388 1.861 1.00 53.44 106 PHE A N 1
ATOM 836 C CA . PHE A 1 106 ? 22.607 -4.191 2.315 1.00 53.44 106 PHE A CA 1
ATOM 837 C C . PHE A 1 106 ? 22.749 -5.662 1.907 1.00 53.44 106 PHE A C 1
ATOM 839 O O . PHE A 1 106 ? 22.652 -6.538 2.764 1.00 53.44 106 PHE A O 1
ATOM 846 N N . VAL A 1 107 ? 23.069 -5.944 0.638 1.00 57.62 107 VAL A N 1
ATOM 847 C CA . VAL A 1 107 ? 23.278 -7.314 0.135 1.00 57.62 107 VAL A CA 1
ATOM 848 C C . VAL A 1 107 ? 24.412 -8.012 0.893 1.00 57.62 107 VAL A C 1
ATOM 850 O O . VAL A 1 107 ? 24.253 -9.146 1.346 1.00 57.62 107 VAL A O 1
ATOM 853 N N . SER A 1 108 ? 25.526 -7.317 1.132 1.00 54.91 108 SER A N 1
ATOM 854 C CA . SER A 1 108 ? 26.640 -7.818 1.949 1.00 54.91 108 SER A CA 1
ATOM 855 C C . SER A 1 108 ? 26.240 -8.058 3.414 1.00 54.91 108 SER A C 1
ATOM 857 O O . SER A 1 108 ? 26.738 -8.978 4.072 1.00 54.91 108 SER A O 1
ATOM 859 N N . GLY A 1 109 ? 25.330 -7.244 3.954 1.00 56.66 109 GLY A N 1
ATOM 860 C CA . GLY A 1 109 ? 24.743 -7.431 5.281 1.00 56.66 109 GLY A CA 1
ATOM 861 C C . GLY A 1 109 ? 23.816 -8.649 5.366 1.00 56.66 109 GLY A C 1
ATOM 862 O O . GLY A 1 109 ? 23.952 -9.459 6.283 1.00 56.66 109 GLY A O 1
ATOM 863 N N . CYS A 1 110 ? 22.913 -8.817 4.399 1.00 56.91 110 CYS A N 1
ATOM 864 C CA . CYS A 1 110 ? 22.003 -9.961 4.300 1.00 56.91 110 CYS A CA 1
ATOM 865 C C . CYS A 1 110 ? 22.754 -11.278 4.082 1.00 56.91 110 CYS A C 1
ATOM 867 O O . CYS A 1 110 ? 22.449 -12.263 4.756 1.00 56.91 110 CYS A O 1
ATOM 869 N N . ALA A 1 111 ? 23.784 -11.277 3.228 1.00 53.31 111 ALA A N 1
ATOM 870 C CA . ALA A 1 111 ? 24.653 -12.430 3.007 1.00 53.31 111 ALA A CA 1
ATOM 871 C C . ALA A 1 111 ? 25.366 -12.859 4.301 1.00 53.31 111 ALA A C 1
ATOM 873 O O . ALA A 1 111 ? 25.386 -14.041 4.635 1.00 53.31 111 ALA A O 1
ATOM 874 N N . ARG A 1 112 ? 25.871 -11.900 5.092 1.00 52.53 112 ARG A N 1
ATOM 875 C CA . ARG A 1 112 ? 26.498 -12.179 6.399 1.00 52.53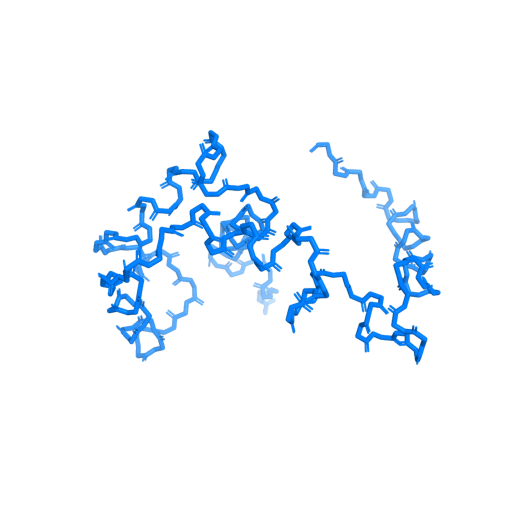 112 ARG A CA 1
ATOM 876 C C . ARG A 1 112 ? 25.524 -12.692 7.457 1.00 52.53 112 ARG A C 1
ATOM 878 O O . ARG A 1 112 ? 25.945 -13.416 8.353 1.00 52.53 112 ARG A O 1
ATOM 885 N N . LYS A 1 113 ? 24.242 -12.328 7.371 1.00 54.06 113 LYS A N 1
ATOM 886 C CA . LYS A 1 113 ? 23.195 -12.795 8.294 1.00 54.06 113 LYS A CA 1
ATOM 887 C C . LYS A 1 113 ? 22.455 -14.047 7.808 1.00 54.06 113 LYS A C 1
ATOM 889 O O . LYS A 1 113 ? 21.512 -14.457 8.478 1.00 54.06 113 LYS A O 1
ATOM 894 N N . ALA A 1 114 ? 22.856 -14.637 6.675 1.00 49.03 114 ALA A N 1
ATOM 895 C CA . ALA A 1 114 ? 22.172 -15.768 6.037 1.00 49.03 114 ALA A CA 1
ATOM 896 C C . ALA A 1 114 ? 20.652 -15.549 5.883 1.00 49.03 114 ALA A C 1
ATOM 898 O O . ALA A 1 114 ? 19.854 -16.481 5.971 1.00 49.03 114 ALA A O 1
ATOM 899 N N . PHE A 1 115 ? 20.240 -14.295 5.679 1.00 39.03 115 PHE A N 1
ATOM 900 C CA . PHE A 1 115 ? 18.836 -13.944 5.539 1.00 39.03 115 PHE A CA 1
ATOM 901 C C . PHE A 1 115 ? 18.438 -14.135 4.076 1.00 39.03 115 PHE A C 1
ATOM 903 O O . PHE A 1 115 ? 18.768 -13.315 3.221 1.00 39.03 115 PHE A O 1
ATOM 910 N N . SER A 1 116 ? 17.773 -15.250 3.788 1.00 3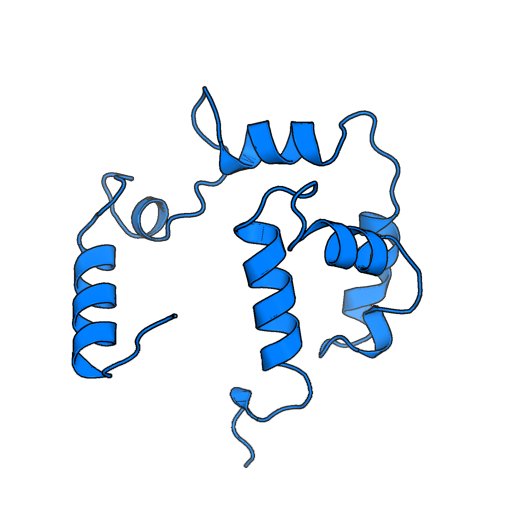7.00 116 SER A N 1
ATOM 911 C CA . SER A 1 116 ? 17.191 -15.536 2.479 1.00 37.00 116 SER A CA 1
ATOM 912 C C . SER A 1 116 ? 15.685 -15.322 2.573 1.00 37.00 116 SER A C 1
ATOM 914 O O . SER A 1 116 ? 14.988 -16.068 3.261 1.00 37.00 116 SER A O 1
ATOM 916 N N . LEU A 1 117 ? 15.197 -14.269 1.915 1.00 39.22 117 LEU A N 1
ATOM 917 C CA . LEU A 1 117 ? 13.775 -14.122 1.621 1.00 39.22 117 LEU A CA 1
ATOM 918 C C . LEU A 1 117 ? 13.451 -15.165 0.546 1.00 39.22 117 LEU A C 1
ATOM 920 O O . LEU A 1 117 ? 13.973 -15.079 -0.564 1.00 39.22 117 LEU A O 1
ATOM 924 N N . LYS A 1 118 ? 12.693 -16.191 0.933 1.00 34.06 118 LYS A N 1
ATOM 925 C CA . LYS A 1 118 ? 12.045 -17.111 -0.003 1.00 34.06 118 LYS A CA 1
ATOM 926 C C . LYS A 1 118 ? 10.748 -16.500 -0.498 1.00 34.06 118 LYS A C 1
ATOM 928 O O . LYS A 1 118 ? 10.079 -15.848 0.338 1.00 34.06 118 LYS A O 1
#

Organism: Escherichia coli (NCBI:txid562)

InterPro domains:
  IPR020945 DMSO/Nitrate reductase chaperone [PF02613] (51-103)
  IPR028611 Tat proofreading chaperone DmsD [NF008632] (1-103)
  IPR036411 TorD-like superfamily [SSF89155] (3-109)
  IPR050289 TorD/DmsD family chaperones [PTHR34227] (1-103)

Radius of gyration: 17.13 Å; Cα contacts (8 Å, |Δi|>4): 84; chains: 1; bounding box: 41×29×46 Å

Sequence (118 aa):
MTHFSQQDNFSVAARVLGALFYYAPESAEAAPLVAVLTSDGWETQWPLPEASLAPLVTAFQTQCEETHAQAWQRLFVGPWALPSPPWGSVWLDRESVLFGDSHWHFVSGCARKAFSLK

Nearest PDB structures (foldseek):
  3efp-assembly1_A  TM=9.749E-01  e=3.133E-12  Escherichia coli K-12
  1s9u-assembly1_A  TM=9.382E-01  e=1.901E-08  Salmonella enterica subsp. enterica serovar Typhimurium str. LT2

Secondary structure (DSSP, 8-state):
---GGGSTTHHHHHHHHHHHHHS-TTSTTTHHHHHHHTSSSGGGGSSS-HHHHHHHHHHHH---SS-HHHHHIIIII-SS--SS-S-HHHHHSTT--TT-HHHHHHHHHHHHTT----

Mean predicted aligned error: 11.86 Å

Solvent-accessible surface area (backbone atoms only — not comparable to full-atom values): 7258 Å² total; per-residue (Å²): 133,84,55,77,82,72,42,75,47,44,67,54,53,52,49,54,53,50,38,60,77,70,40,56,54,84,35,89,80,14,32,66,54,52,55,46,52,51,44,89,75,51,64,82,65,43,81,59,63,63,85,72,39,58,65,47,52,55,58,55,54,54,87,62,94,68,49,67,61,58,51,44,36,54,45,76,69,40,97,60,88,44,89,60,66,93,46,68,23,44,77,72,32,96,79,51,37,91,80,27,74,63,47,56,54,48,54,56,50,34,62,75,64,70,62,74,89,125

pLDDT: mean 72.6, std 16.71, range [34.06, 91.06]

Foldseek 3Di:
DDDPCPPACPVVVCLLVVQLLPDQCPDPSNVVSLVLLLDPDVCVRDPDDPVVCVVSSVVSVDDDPDDSNNVCCQQAPDPDPHPDHPDVCLVVPPVSDDDPPVNVVVVVVCVVVVPDDD